Protein AF-A0A1Q5S1N2-F1 (afdb_monomer)

pLDDT: mean 78.12, std 13.83, range [40.28, 94.94]

Mean predicted aligned error: 9.76 Å

Sequence (118 aa):
MTTARIKALLAKIERLLNAKRRPTDKVFRTLFVEGGLPGPINWAYAGTLRWKREPDEDLEAFARRAAAAAYAAGEMALTVGGLPRGDELAEFETFEEWWSTIAPHYSDVPPEESRGSQ

Secondary structure (DSSP, 8-state):
--HHHHHHHHHHHHHHHHTT--TTSPPPEEEEE-SSSSS---EEEETTEEEEPPTT--HHHHHHHHHHHHHHTT-SEEEEES--TTTSGGGSSSHHHHHHHHGGG-TTSPPPP-----

Radius of gyration: 17.37 Å; Cα contacts (8 Å, |Δi|>4): 114; chains: 1; bounding box: 47×35×44 Å

Structure (mmCIF, N/CA/C/O backbone):
data_AF-A0A1Q5S1N2-F1
#
_entry.id   AF-A0A1Q5S1N2-F1
#
loop_
_atom_site.group_PDB
_atom_site.id
_atom_site.type_symbol
_atom_site.label_atom_id
_atom_site.label_alt_id
_atom_site.label_comp_id
_atom_site.label_asym_id
_atom_site.label_entity_id
_atom_site.label_seq_id
_atom_site.pdbx_PDB_ins_code
_atom_site.Cartn_x
_atom_site.Cartn_y
_atom_site.Cartn_z
_atom_site.occupancy
_atom_site.B_iso_or_equiv
_atom_site.auth_seq_id
_atom_site.auth_comp_id
_atom_site.auth_asym_id
_atom_site.auth_atom_id
_atom_site.pdbx_PDB_model_num
ATOM 1 N N . MET A 1 1 ? -0.910 10.975 -12.970 1.00 59.81 1 MET A N 1
ATOM 2 C CA . MET A 1 1 ? -1.333 11.646 -11.714 1.00 59.81 1 MET A CA 1
ATOM 3 C C . MET A 1 1 ? -0.081 12.126 -10.995 1.00 59.81 1 MET A C 1
ATOM 5 O O . MET A 1 1 ? 0.906 11.413 -11.054 1.00 59.81 1 MET A O 1
ATOM 9 N N . THR A 1 2 ? -0.067 13.316 -10.389 1.00 67.75 2 THR A N 1
ATOM 10 C CA . THR A 1 2 ? 1.148 13.849 -9.740 1.00 67.75 2 THR A CA 1
ATOM 11 C C . THR A 1 2 ? 1.327 13.285 -8.325 1.00 67.75 2 THR A C 1
ATOM 13 O O . THR A 1 2 ? 0.345 13.107 -7.599 1.00 67.75 2 THR A O 1
ATOM 16 N N . THR A 1 3 ? 2.573 13.074 -7.892 1.00 71.62 3 THR A N 1
ATOM 17 C CA . THR A 1 3 ? 2.939 12.614 -6.537 1.00 71.62 3 THR A CA 1
ATOM 18 C C . THR A 1 3 ? 2.299 13.463 -5.431 1.00 71.62 3 THR A C 1
ATOM 20 O O . THR A 1 3 ? 1.859 12.947 -4.405 1.00 71.62 3 THR A O 1
ATOM 23 N N . ALA A 1 4 ? 2.169 14.777 -5.645 1.00 79.81 4 ALA A N 1
ATOM 24 C CA . ALA A 1 4 ? 1.518 15.687 -4.699 1.00 79.81 4 ALA A CA 1
ATOM 25 C C . ALA A 1 4 ? 0.035 15.341 -4.458 1.00 79.81 4 ALA A C 1
ATOM 27 O O . ALA A 1 4 ? -0.436 15.387 -3.321 1.00 79.81 4 ALA A O 1
ATOM 28 N N . ARG A 1 5 ? -0.695 14.949 -5.512 1.00 81.19 5 ARG A N 1
ATOM 29 C CA . ARG A 1 5 ? -2.113 14.577 -5.415 1.00 81.19 5 ARG A CA 1
ATOM 30 C C . ARG A 1 5 ? -2.299 13.275 -4.637 1.00 81.19 5 ARG A C 1
ATOM 32 O O . ARG A 1 5 ? -3.199 13.196 -3.806 1.00 81.19 5 ARG A O 1
ATOM 39 N N . ILE A 1 6 ? -1.415 12.299 -4.845 1.00 81.00 6 ILE A N 1
ATOM 40 C CA . ILE A 1 6 ? -1.418 11.036 -4.093 1.00 81.00 6 ILE A CA 1
ATOM 41 C C . ILE A 1 6 ? -1.115 11.289 -2.615 1.00 81.00 6 ILE A C 1
ATOM 43 O O . ILE A 1 6 ? -1.866 10.852 -1.750 1.00 81.00 6 ILE A O 1
ATOM 47 N N . LYS A 1 7 ? -0.079 12.070 -2.296 1.00 83.50 7 LYS A N 1
ATOM 48 C CA . LYS A 1 7 ? 0.247 12.413 -0.900 1.00 83.50 7 LYS A CA 1
ATOM 49 C C . LYS A 1 7 ? -0.925 13.091 -0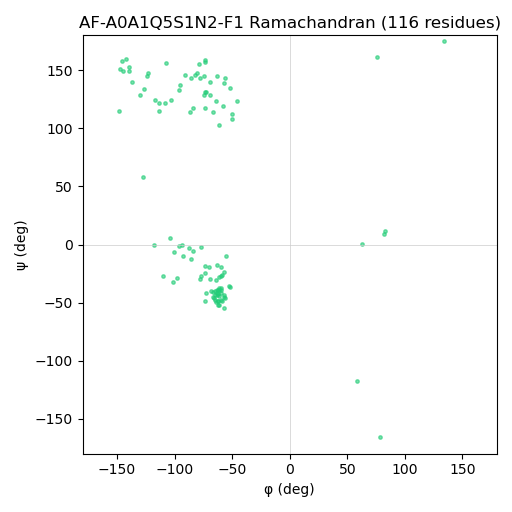.183 1.00 83.50 7 LYS A C 1
ATOM 51 O O . LYS A 1 7 ? -1.258 12.725 0.944 1.00 83.50 7 LYS A O 1
ATOM 56 N N . ALA A 1 8 ? -1.594 14.036 -0.847 1.00 86.25 8 ALA A N 1
ATOM 57 C CA . ALA A 1 8 ? -2.772 14.709 -0.299 1.00 86.25 8 ALA A CA 1
ATOM 58 C C . ALA A 1 8 ? -3.944 13.742 -0.055 1.00 86.25 8 ALA A C 1
ATOM 60 O O . ALA A 1 8 ? -4.642 13.843 0.960 1.00 86.25 8 ALA A O 1
ATOM 61 N N . LEU A 1 9 ? -4.146 12.792 -0.968 1.00 86.50 9 LEU A N 1
ATOM 62 C CA . LEU A 1 9 ? -5.130 11.729 -0.832 1.00 86.50 9 LEU A CA 1
ATOM 63 C C . LEU A 1 9 ? -4.846 10.841 0.386 1.00 86.50 9 LEU A C 1
ATOM 65 O O . LEU A 1 9 ? -5.741 10.643 1.208 1.00 86.50 9 LEU A O 1
ATOM 69 N N . LEU A 1 10 ? -3.623 10.326 0.519 1.00 87.12 10 LEU A N 1
ATOM 70 C CA . LEU A 1 10 ? -3.254 9.431 1.619 1.00 87.12 10 LEU A CA 1
ATOM 71 C C . LEU A 1 10 ? -3.395 10.133 2.970 1.00 87.12 10 LEU A C 1
ATOM 73 O O . LEU A 1 10 ? -4.020 9.598 3.882 1.00 87.12 10 LEU A O 1
ATOM 77 N N . ALA A 1 11 ? -2.966 11.394 3.064 1.00 88.94 11 ALA A N 1
ATOM 78 C CA . ALA A 1 11 ? -3.181 12.209 4.257 1.00 88.94 11 ALA A CA 1
ATOM 79 C C . ALA A 1 11 ? -4.676 12.396 4.586 1.00 88.94 11 ALA A C 1
ATOM 81 O O . ALA A 1 11 ? -5.069 12.405 5.753 1.00 88.94 11 ALA A O 1
ATOM 82 N N . LYS A 1 12 ? -5.546 12.537 3.573 1.00 89.88 12 LYS A N 1
ATOM 83 C CA . LYS A 1 12 ? -7.004 12.583 3.782 1.00 89.88 12 LYS A CA 1
ATOM 84 C C . LYS A 1 12 ? -7.529 11.254 4.333 1.00 89.88 12 LYS A C 1
ATOM 86 O O . LYS A 1 12 ? -8.350 11.290 5.245 1.00 89.88 12 LYS A O 1
ATOM 91 N N . ILE A 1 13 ? -7.072 10.121 3.805 1.00 87.00 13 ILE A N 1
ATOM 92 C CA . ILE A 1 13 ? -7.460 8.784 4.277 1.00 87.00 13 ILE A CA 1
ATOM 93 C C . ILE A 1 13 ? -7.029 8.589 5.734 1.00 87.00 13 ILE A C 1
ATOM 95 O O . ILE A 1 13 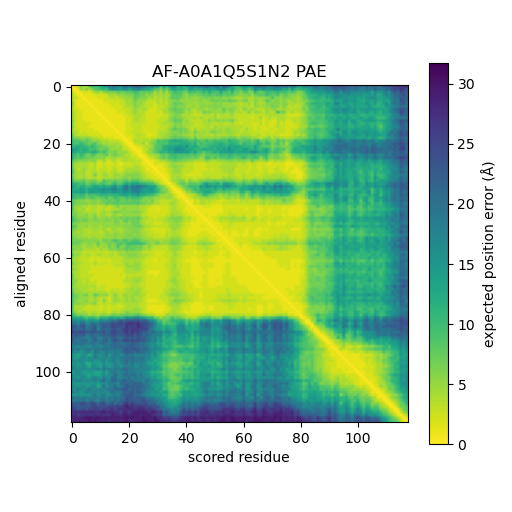? -7.864 8.248 6.569 1.00 87.00 13 ILE A O 1
ATOM 99 N N . GLU A 1 14 ? -5.776 8.906 6.067 1.00 90.69 14 GLU A N 1
ATOM 100 C CA . GLU A 1 14 ? -5.274 8.845 7.444 1.00 90.69 14 GLU A CA 1
ATOM 101 C C . GLU A 1 14 ? -6.114 9.692 8.400 1.00 90.69 14 GLU A C 1
ATOM 103 O O . GLU A 1 14 ? -6.486 9.219 9.472 1.00 90.69 14 GLU A O 1
ATOM 108 N N . ARG A 1 15 ? -6.449 10.935 8.028 1.00 90.56 15 ARG A N 1
ATOM 109 C CA . ARG A 1 15 ? -7.292 11.800 8.870 1.00 90.56 15 ARG A CA 1
ATOM 110 C C . ARG A 1 15 ? -8.662 11.183 9.136 1.00 90.56 15 ARG A C 1
ATOM 112 O O . ARG A 1 15 ? -9.130 11.250 10.265 1.00 90.56 15 ARG A O 1
ATOM 119 N N . LEU A 1 16 ? -9.289 10.581 8.125 1.00 88.75 16 LEU A N 1
ATOM 120 C CA . LEU A 1 16 ? -10.600 9.943 8.271 1.00 88.75 16 LEU A CA 1
ATOM 121 C C . LEU A 1 16 ? -10.532 8.708 9.177 1.00 88.75 16 LEU A C 1
ATOM 123 O O . LEU A 1 16 ? -11.355 8.574 10.080 1.00 88.75 16 LEU A O 1
ATOM 127 N N . LEU A 1 17 ? -9.533 7.844 8.984 1.00 87.44 17 LEU A N 1
ATOM 128 C CA . LEU A 1 17 ? -9.364 6.619 9.777 1.00 87.44 17 LEU A CA 1
ATOM 129 C C . LEU A 1 17 ? -8.956 6.903 11.230 1.00 87.44 17 LEU A C 1
ATOM 131 O O . LEU A 1 17 ? -9.310 6.159 12.142 1.00 87.44 17 LEU A O 1
ATOM 135 N N . ASN A 1 18 ? -8.241 8.002 11.473 1.00 90.12 18 ASN A N 1
ATOM 136 C CA . ASN A 1 18 ? -7.821 8.400 12.815 1.00 90.12 18 ASN A CA 1
ATOM 137 C C . ASN A 1 18 ? -8.791 9.385 13.503 1.00 90.12 18 ASN A C 1
ATOM 139 O O . ASN A 1 18 ? -8.552 9.747 14.650 1.00 90.12 18 ASN A O 1
ATOM 143 N N . ALA A 1 19 ? -9.895 9.799 12.865 1.00 89.06 19 ALA A N 1
ATOM 144 C CA . ALA A 1 19 ? -10.778 10.869 13.358 1.00 89.06 19 ALA A CA 1
ATOM 145 C C . ALA A 1 19 ? -11.386 10.627 14.753 1.00 89.06 19 ALA A C 1
ATOM 147 O O . ALA A 1 19 ? -11.729 11.578 15.449 1.00 89.06 19 ALA A O 1
ATOM 148 N N . LYS A 1 20 ? -11.541 9.362 15.160 1.00 82.88 20 LYS A N 1
ATOM 149 C CA . LYS A 1 20 ? -12.133 8.973 16.452 1.00 82.88 20 LYS A CA 1
ATOM 150 C C . LYS A 1 20 ? -11.098 8.508 17.483 1.00 82.88 20 LYS A C 1
ATOM 152 O O . LYS A 1 20 ? -11.483 8.022 18.544 1.00 82.88 20 LYS A O 1
ATOM 157 N N . ARG A 1 21 ? -9.802 8.613 17.172 1.00 80.44 21 ARG A N 1
ATOM 158 C CA . ARG A 1 21 ? -8.728 8.162 18.063 1.00 80.44 21 ARG A CA 1
ATOM 159 C C . ARG A 1 21 ? -8.432 9.167 19.159 1.00 80.44 21 ARG A C 1
ATOM 161 O O . ARG A 1 21 ? -8.528 10.378 18.967 1.00 80.44 21 ARG A O 1
ATOM 168 N N . ARG A 1 22 ? -8.035 8.642 20.314 1.00 82.25 22 ARG A N 1
ATOM 169 C CA . ARG A 1 22 ? -7.513 9.436 21.422 1.00 82.25 22 ARG A CA 1
ATOM 170 C C . ARG A 1 22 ? -6.050 9.797 21.142 1.00 82.25 22 ARG A C 1
ATOM 172 O O . ARG A 1 22 ? -5.370 9.052 20.440 1.00 82.25 22 ARG A O 1
ATOM 179 N N . PRO A 1 23 ? -5.523 10.883 21.730 1.00 76.75 23 PRO A N 1
ATOM 180 C CA . PRO A 1 23 ? -4.121 11.280 21.552 1.00 76.75 23 PRO A CA 1
ATOM 181 C C . PRO A 1 23 ? -3.093 10.211 21.955 1.00 76.75 23 PRO A C 1
ATOM 183 O O . PRO A 1 23 ? -1.961 10.239 21.488 1.00 76.75 23 PRO A O 1
ATOM 186 N N . THR A 1 24 ? -3.479 9.282 22.830 1.00 79.12 24 THR A N 1
ATOM 187 C CA . THR A 1 24 ? -2.642 8.174 23.312 1.00 79.12 24 THR A CA 1
ATOM 188 C C . THR A 1 24 ? -2.664 6.947 22.403 1.00 79.12 24 THR A C 1
ATOM 190 O O . THR A 1 24 ? -1.866 6.032 22.599 1.00 79.12 24 THR A O 1
ATOM 193 N N . ASP A 1 25 ? -3.585 6.888 21.441 1.00 82.06 25 ASP A N 1
ATOM 194 C CA . ASP A 1 25 ? -3.727 5.733 20.564 1.00 82.06 25 ASP A CA 1
ATOM 195 C C . ASP A 1 25 ? -2.640 5.764 19.483 1.00 82.06 25 ASP A C 1
ATOM 197 O O . ASP A 1 25 ? -2.289 6.819 18.947 1.00 82.06 25 ASP A O 1
ATOM 201 N N . LYS A 1 26 ? -2.125 4.588 19.107 1.00 80.81 26 LYS A N 1
ATOM 202 C CA . LYS A 1 26 ? -1.258 4.466 17.926 1.00 80.81 26 LYS A CA 1
ATOM 203 C C . LYS A 1 26 ? -2.009 4.985 16.698 1.00 80.81 26 LYS A C 1
ATOM 205 O O . LYS A 1 26 ? -3.191 4.704 16.546 1.00 80.81 26 LYS A O 1
ATOM 210 N N . VAL A 1 27 ? -1.332 5.728 15.824 1.00 88.00 27 VAL A N 1
ATOM 211 C CA . VAL A 1 27 ? -1.931 6.368 14.639 1.00 88.00 27 VAL A CA 1
ATOM 212 C C . VAL A 1 27 ? -1.736 5.480 13.415 1.00 88.00 27 VAL A C 1
ATOM 214 O O . VAL A 1 27 ? -0.651 4.946 13.212 1.00 88.00 27 VAL A O 1
ATOM 217 N N . PHE A 1 28 ? -2.775 5.344 12.590 1.00 90.31 28 PHE A N 1
ATOM 218 C CA . PHE A 1 28 ? -2.695 4.624 11.325 1.00 90.31 28 PHE A CA 1
ATOM 219 C C . PHE A 1 28 ? -1.936 5.478 10.316 1.00 90.31 28 PHE A C 1
ATOM 221 O O . PHE A 1 28 ? -2.289 6.648 10.134 1.00 90.31 28 PHE A O 1
ATOM 228 N N . ARG A 1 29 ? -0.922 4.903 9.672 1.00 92.25 29 ARG A N 1
ATOM 229 C CA . ARG A 1 29 ? -0.063 5.595 8.704 1.00 92.25 29 ARG A CA 1
ATOM 230 C C . ARG A 1 29 ? -0.062 4.905 7.354 1.00 92.25 29 ARG A C 1
ATOM 232 O O . ARG A 1 29 ? -0.133 3.687 7.278 1.00 92.25 29 ARG A O 1
ATOM 239 N N . THR A 1 30 ? 0.072 5.687 6.293 1.00 90.00 30 THR A N 1
ATOM 240 C CA . THR A 1 30 ? 0.266 5.169 4.944 1.00 90.00 30 THR A CA 1
ATOM 241 C C . THR A 1 30 ? 1.620 5.616 4.412 1.00 90.00 30 THR A C 1
ATOM 243 O O . THR A 1 30 ? 1.916 6.808 4.353 1.00 90.00 30 THR A O 1
ATOM 246 N N . LEU A 1 31 ? 2.444 4.658 4.004 1.00 88.12 31 LEU A N 1
ATOM 247 C CA . LEU A 1 31 ? 3.675 4.886 3.267 1.00 88.12 31 LEU A CA 1
ATOM 248 C C . LEU A 1 31 ? 3.392 4.704 1.777 1.00 88.12 31 LEU A C 1
ATOM 250 O O . LEU A 1 31 ? 2.769 3.727 1.373 1.00 88.12 31 LEU A O 1
ATOM 254 N N . PHE A 1 32 ? 3.862 5.637 0.959 1.00 86.19 32 PHE A N 1
ATOM 255 C CA . PHE A 1 32 ? 3.801 5.522 -0.492 1.00 86.19 32 PHE A CA 1
ATOM 256 C C . PHE A 1 32 ? 5.213 5.400 -1.037 1.00 86.19 32 PHE A C 1
ATOM 258 O O . PHE A 1 32 ? 6.040 6.278 -0.783 1.00 86.19 32 PHE A O 1
ATOM 265 N N . VAL A 1 33 ? 5.483 4.313 -1.753 1.00 82.06 33 VAL A N 1
ATOM 266 C CA . VAL A 1 33 ? 6.807 4.019 -2.302 1.00 82.06 33 VAL A CA 1
ATOM 267 C C . VAL A 1 33 ? 6.731 4.092 -3.825 1.00 82.06 33 VAL A C 1
ATOM 269 O O . VAL A 1 33 ? 6.052 3.291 -4.465 1.00 82.06 33 VAL A O 1
ATOM 272 N N . GLU A 1 34 ? 7.443 5.066 -4.393 1.00 74.38 34 GLU A N 1
ATOM 273 C CA . GLU A 1 34 ? 7.640 5.251 -5.836 1.00 74.38 34 GLU A CA 1
ATOM 274 C C . GLU A 1 34 ? 9.085 4.881 -6.215 1.00 74.38 34 GLU A C 1
ATOM 276 O O . GLU A 1 34 ? 9.986 4.965 -5.381 1.00 74.38 34 GLU A O 1
ATOM 281 N N . GLY A 1 35 ? 9.319 4.515 -7.480 1.00 62.25 35 GLY A N 1
ATOM 282 C CA . GLY A 1 35 ? 10.672 4.430 -8.050 1.00 62.25 35 GLY A CA 1
ATOM 283 C C . GLY A 1 35 ? 11.461 3.149 -7.761 1.00 62.25 35 GLY A C 1
ATOM 284 O O . GLY A 1 35 ? 12.644 3.102 -8.070 1.00 62.25 35 GLY A O 1
ATOM 285 N N . GLY A 1 36 ? 10.832 2.118 -7.188 1.00 63.56 36 GLY A N 1
ATOM 286 C CA . GLY A 1 36 ? 11.477 0.813 -6.998 1.00 63.56 36 GLY A CA 1
ATOM 287 C C . GLY A 1 36 ? 11.640 0.026 -8.302 1.00 63.56 36 GLY A C 1
ATOM 288 O O . GLY A 1 36 ? 12.695 -0.555 -8.524 1.00 63.56 36 GLY A O 1
ATOM 289 N N . LEU A 1 37 ? 10.611 0.033 -9.158 1.00 58.69 37 LEU A N 1
ATOM 290 C CA . LEU A 1 37 ? 10.568 -0.667 -10.446 1.00 58.69 37 LEU A CA 1
ATOM 291 C C . LEU A 1 37 ? 9.769 0.120 -11.491 1.00 58.69 37 LEU A C 1
ATOM 293 O O . LEU A 1 37 ? 8.924 0.941 -11.107 1.00 58.69 37 LEU A O 1
ATOM 297 N N . PRO A 1 38 ? 9.988 -0.121 -12.796 1.00 56.09 38 PRO A N 1
ATOM 298 C CA . PRO A 1 38 ? 9.193 0.466 -13.855 1.00 56.09 38 PRO A CA 1
ATOM 299 C C . PRO A 1 38 ? 7.838 -0.234 -13.877 1.00 56.09 38 PRO A C 1
ATOM 301 O O . PRO A 1 38 ? 7.758 -1.458 -13.893 1.00 56.09 38 PRO A O 1
ATOM 304 N N . GLY A 1 39 ? 6.762 0.544 -13.917 1.00 65.25 39 GLY A N 1
ATOM 305 C CA . GLY A 1 39 ? 5.421 -0.002 -14.078 1.00 65.25 39 GLY A CA 1
ATOM 306 C C . GLY A 1 39 ? 4.395 0.587 -13.116 1.00 65.25 39 GLY A C 1
ATOM 307 O O . GLY A 1 39 ? 4.709 1.430 -12.269 1.00 65.25 39 GLY A O 1
ATOM 308 N N . PRO A 1 40 ? 3.123 0.200 -13.286 1.00 71.75 40 PRO A N 1
ATOM 309 C CA . PRO A 1 40 ? 2.051 0.656 -12.421 1.00 71.75 40 PRO A CA 1
ATOM 310 C C . PRO A 1 40 ? 2.179 0.054 -11.017 1.00 71.75 40 PRO A C 1
ATOM 312 O O . PRO A 1 40 ? 2.450 -1.130 -10.845 1.00 71.75 40 PRO A O 1
ATOM 315 N N . ILE A 1 41 ? 1.900 0.868 -9.997 1.00 79.56 41 ILE A N 1
ATOM 316 C CA . ILE A 1 41 ? 1.749 0.383 -8.623 1.00 79.56 41 ILE A CA 1
ATOM 317 C C . ILE A 1 41 ? 0.498 -0.493 -8.552 1.00 79.56 41 ILE A C 1
ATOM 319 O O . ILE A 1 41 ? -0.622 0.008 -8.713 1.00 79.56 41 ILE A O 1
ATOM 323 N N . ASN A 1 42 ? 0.716 -1.782 -8.295 1.00 84.56 42 ASN A N 1
ATOM 324 C CA . ASN A 1 42 ? -0.326 -2.807 -8.293 1.00 84.56 42 ASN A CA 1
ATOM 325 C C . ASN A 1 42 ? -0.513 -3.495 -6.942 1.00 84.56 42 ASN A C 1
ATOM 327 O O . ASN A 1 42 ? -1.372 -4.364 -6.820 1.0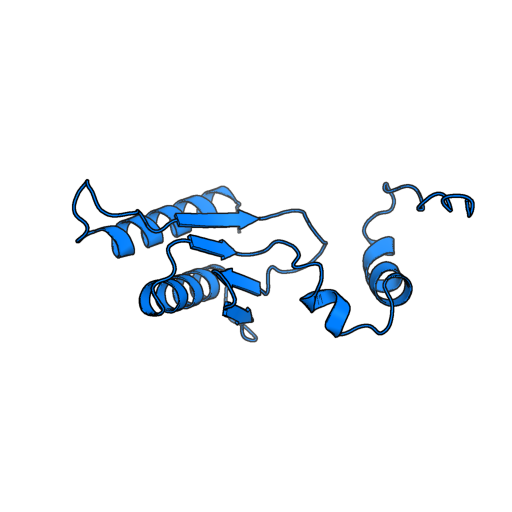0 84.56 42 ASN A O 1
ATOM 331 N N . TRP A 1 43 ? 0.2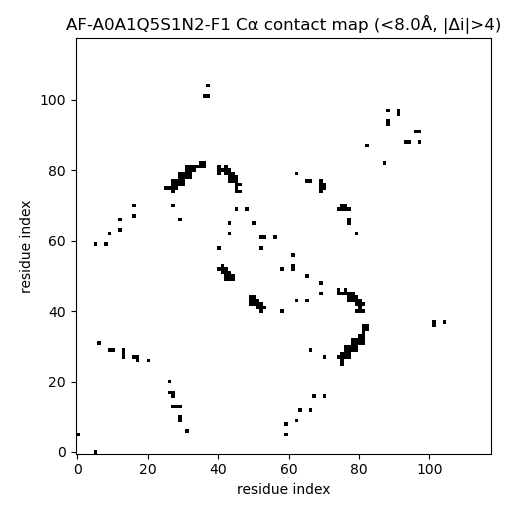70 -3.120 -5.934 1.00 86.31 43 TRP A N 1
ATOM 332 C CA . TRP A 1 43 ? 0.273 -3.822 -4.663 1.00 86.31 43 TRP A CA 1
ATOM 333 C C . TRP A 1 43 ? 0.366 -2.895 -3.457 1.00 86.31 43 TRP A C 1
ATOM 335 O O . TRP A 1 43 ? 0.901 -1.785 -3.529 1.00 86.31 43 TRP A O 1
ATOM 345 N N . ALA A 1 44 ? -0.177 -3.377 -2.343 1.00 89.62 44 ALA A N 1
ATOM 346 C CA . ALA A 1 44 ? -0.121 -2.735 -1.045 1.00 89.62 44 ALA A CA 1
ATOM 347 C C . ALA A 1 44 ? -0.018 -3.786 0.069 1.00 89.62 44 ALA A C 1
ATOM 349 O O . ALA A 1 44 ? -0.564 -4.882 -0.066 1.00 89.62 44 ALA A O 1
ATOM 350 N N . TYR A 1 45 ? 0.649 -3.432 1.168 1.00 89.69 45 TYR A N 1
ATOM 351 C CA . TYR A 1 45 ? 1.094 -4.353 2.218 1.00 89.69 45 TYR A CA 1
ATOM 352 C C . TYR A 1 45 ? 0.849 -3.786 3.614 1.00 89.69 45 TYR A C 1
ATOM 354 O O . TYR A 1 45 ? 1.112 -2.608 3.860 1.00 89.69 45 TYR A O 1
ATOM 362 N N . ALA A 1 46 ? 0.412 -4.628 4.545 1.00 90.12 46 ALA A N 1
ATOM 363 C CA . ALA A 1 46 ? 0.301 -4.294 5.962 1.00 90.12 46 ALA A CA 1
ATOM 364 C C . ALA A 1 46 ? 0.550 -5.552 6.803 1.00 90.12 46 ALA A C 1
ATOM 366 O O . ALA A 1 46 ? -0.214 -6.511 6.710 1.00 90.12 46 ALA A O 1
ATOM 367 N N . GLY A 1 47 ? 1.631 -5.577 7.588 1.00 85.69 47 GLY A N 1
ATOM 368 C CA . GLY A 1 47 ? 2.022 -6.779 8.329 1.00 85.69 47 GLY A CA 1
ATOM 369 C C . GLY A 1 47 ? 2.256 -7.968 7.388 1.00 85.69 47 GLY A C 1
ATOM 370 O O . GLY A 1 47 ? 3.138 -7.917 6.532 1.00 85.69 47 GLY A O 1
ATOM 371 N N . THR A 1 48 ? 1.456 -9.026 7.540 1.00 82.94 48 THR A N 1
ATOM 372 C CA . THR A 1 48 ? 1.452 -10.218 6.667 1.00 82.94 48 THR A CA 1
ATOM 373 C C . THR A 1 48 ? 0.383 -10.172 5.569 1.00 82.94 48 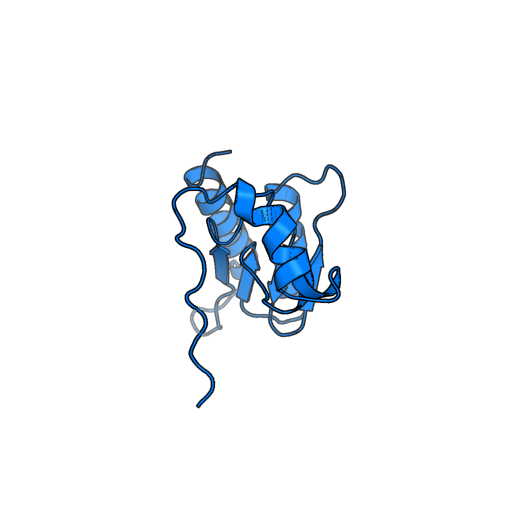THR A C 1
ATOM 375 O O . THR A 1 48 ? 0.280 -11.099 4.766 1.00 82.94 48 THR A O 1
ATOM 378 N N . LEU A 1 49 ? -0.431 -9.115 5.531 1.00 86.31 49 LEU A N 1
ATOM 379 C CA . LEU A 1 49 ? -1.517 -8.944 4.574 1.00 86.31 49 LEU A CA 1
ATOM 380 C C . LEU A 1 49 ? -1.038 -8.202 3.328 1.00 86.31 49 LEU A C 1
ATOM 382 O O . LEU A 1 49 ? -0.216 -7.284 3.399 1.00 86.31 49 LEU A O 1
ATOM 386 N N . ARG A 1 50 ? -1.618 -8.573 2.184 1.00 88.88 50 ARG A N 1
ATOM 387 C CA . ARG A 1 50 ? -1.365 -7.940 0.890 1.00 88.88 50 ARG A CA 1
ATOM 388 C C . ARG A 1 50 ? -2.645 -7.789 0.082 1.00 88.88 50 ARG A C 1
ATOM 390 O O . ARG A 1 50 ? -3.538 -8.633 0.160 1.00 88.88 50 ARG A O 1
ATOM 397 N N . TRP A 1 51 ? -2.699 -6.743 -0.732 1.00 89.56 51 TRP A N 1
ATOM 398 C CA . TRP A 1 51 ? -3.806 -6.472 -1.645 1.00 89.56 51 TRP A CA 1
ATOM 399 C C . TRP A 1 51 ? -3.274 -6.185 -3.040 1.00 89.56 51 TRP A C 1
ATOM 401 O O . TRP A 1 51 ? -2.412 -5.321 -3.202 1.00 89.56 51 TRP A O 1
ATOM 411 N N . LYS A 1 52 ? -3.825 -6.891 -4.031 1.00 89.00 52 LYS A N 1
ATOM 412 C CA . LYS A 1 52 ? -3.600 -6.617 -5.450 1.00 89.00 52 LYS A CA 1
ATOM 413 C C . LYS A 1 52 ? -4.587 -5.550 -5.922 1.00 89.00 52 LYS A C 1
ATOM 415 O O . LYS A 1 52 ? -5.739 -5.506 -5.471 1.00 89.00 52 LYS A O 1
ATOM 420 N N . ARG A 1 53 ? -4.120 -4.679 -6.803 1.00 89.25 53 ARG A N 1
ATOM 421 C CA . ARG A 1 53 ? -4.935 -3.723 -7.544 1.00 89.25 53 ARG A CA 1
ATOM 422 C C . ARG A 1 53 ? -5.733 -4.469 -8.606 1.00 89.25 53 ARG A C 1
ATOM 424 O O . ARG A 1 53 ? -5.168 -5.283 -9.336 1.00 89.25 53 ARG A O 1
ATOM 431 N N . GLU A 1 54 ? -7.030 -4.202 -8.664 1.00 91.31 54 GLU A N 1
ATOM 432 C CA . GLU A 1 54 ? -7.906 -4.845 -9.644 1.00 91.31 54 GLU A CA 1
ATOM 433 C C . GLU A 1 54 ? -7.677 -4.268 -11.051 1.00 91.31 54 GLU A C 1
ATOM 435 O O . GLU A 1 54 ? -7.217 -3.124 -11.182 1.00 91.31 54 GLU A O 1
ATOM 440 N N . PRO A 1 55 ? -8.020 -5.019 -12.115 1.00 85.62 55 PRO A N 1
ATOM 441 C CA . PRO A 1 55 ? -8.095 -4.463 -13.461 1.00 85.62 55 PRO A CA 1
ATOM 442 C C . PRO A 1 55 ? -8.975 -3.205 -13.471 1.00 85.62 55 PRO A C 1
ATOM 444 O O . PRO A 1 55 ? -10.029 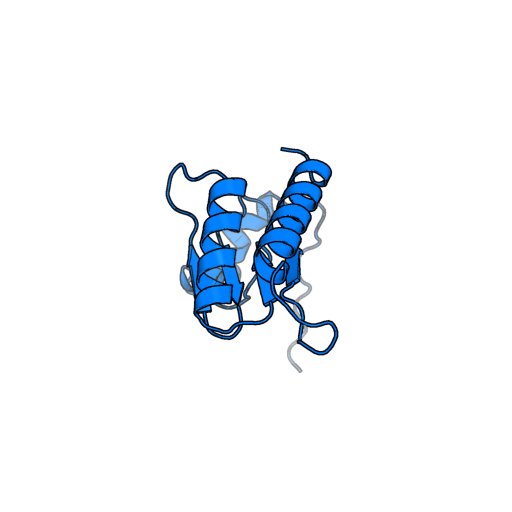-3.175 -12.840 1.00 85.62 55 PRO A O 1
ATOM 447 N N . ASP A 1 56 ? -8.510 -2.152 -14.145 1.00 88.56 56 ASP A N 1
ATOM 448 C CA . ASP A 1 56 ? -9.181 -0.846 -14.275 1.00 88.56 56 ASP A CA 1
ATOM 449 C C . ASP A 1 56 ? -9.413 -0.051 -12.975 1.00 88.56 56 ASP A C 1
ATOM 451 O O . ASP A 1 56 ? -9.918 1.073 -13.012 1.00 88.56 56 ASP A O 1
ATOM 455 N N . GLU A 1 57 ? -8.991 -0.563 -11.818 1.00 89.88 57 GLU A N 1
ATOM 456 C CA . GLU A 1 57 ? -9.035 0.192 -10.570 1.00 89.88 57 GLU A CA 1
ATOM 457 C C . GLU A 1 57 ? -8.019 1.328 -10.638 1.00 89.88 57 GLU A C 1
ATOM 459 O O . GLU A 1 57 ? -6.849 1.100 -10.938 1.00 89.88 57 GLU A O 1
ATOM 464 N N . ASP A 1 58 ? -8.412 2.569 -10.355 1.00 90.38 58 ASP A N 1
ATOM 465 C CA . ASP A 1 58 ? -7.441 3.657 -10.261 1.00 90.38 58 ASP A CA 1
ATOM 466 C C . ASP A 1 58 ? -6.614 3.566 -8.960 1.00 90.38 58 ASP A C 1
ATOM 468 O O . ASP A 1 58 ? -6.997 2.934 -7.974 1.00 90.38 58 ASP A O 1
ATOM 472 N N . LEU A 1 59 ? -5.439 4.201 -8.944 1.00 86.62 59 LEU A N 1
ATOM 473 C CA . LEU A 1 59 ? -4.535 4.148 -7.790 1.00 86.62 59 LEU A CA 1
ATOM 474 C C . LEU A 1 59 ? -5.163 4.734 -6.508 1.00 86.62 59 LEU A C 1
ATOM 476 O O . LEU A 1 59 ? -4.792 4.345 -5.400 1.00 86.62 59 LEU A O 1
ATOM 480 N N . GLU A 1 60 ? -6.099 5.675 -6.638 1.00 88.44 60 GLU A N 1
ATOM 481 C CA . GLU A 1 60 ? -6.783 6.280 -5.500 1.00 88.44 60 GLU A CA 1
ATOM 482 C C . GLU A 1 60 ? -7.793 5.313 -4.873 1.00 88.44 60 GLU A C 1
ATOM 484 O O . GLU A 1 60 ? -7.780 5.118 -3.654 1.00 88.44 60 GLU A O 1
ATOM 489 N N . ALA A 1 61 ? -8.640 4.698 -5.694 1.00 91.00 61 ALA A N 1
ATOM 490 C CA . ALA A 1 61 ? -9.590 3.671 -5.303 1.00 91.00 61 ALA A CA 1
ATOM 491 C C . ALA A 1 61 ? -8.863 2.497 -4.640 1.00 91.00 61 ALA A C 1
ATOM 493 O O . ALA A 1 61 ? -9.227 2.104 -3.527 1.00 91.00 61 ALA A O 1
ATOM 494 N N . PHE A 1 62 ? -7.758 2.058 -5.246 1.00 92.62 62 PHE A N 1
ATOM 495 C CA . PHE A 1 62 ? -6.896 1.021 -4.697 1.00 92.62 62 PHE A CA 1
ATOM 496 C C . PHE A 1 62 ? -6.367 1.376 -3.303 1.00 92.62 62 PHE A C 1
ATOM 498 O O . PHE A 1 62 ? -6.587 0.636 -2.341 1.00 92.62 62 PHE A O 1
ATOM 505 N N . ALA A 1 63 ? -5.727 2.541 -3.153 1.00 91.31 63 ALA A N 1
ATOM 506 C CA . ALA A 1 63 ? -5.165 2.968 -1.873 1.00 91.31 63 ALA A CA 1
ATOM 507 C C . ALA A 1 63 ? -6.240 3.123 -0.784 1.00 91.31 63 ALA A C 1
ATOM 509 O O . ALA A 1 63 ? -6.009 2.772 0.374 1.00 91.31 63 ALA A O 1
ATOM 510 N N . ARG A 1 64 ? -7.435 3.615 -1.142 1.00 92.12 64 ARG A N 1
ATOM 511 C CA . ARG A 1 64 ? -8.581 3.719 -0.223 1.00 92.12 64 ARG A CA 1
ATOM 512 C C . ARG A 1 64 ? -9.050 2.348 0.251 1.00 92.12 64 ARG A C 1
ATOM 514 O O . ARG A 1 64 ? -9.229 2.161 1.455 1.00 92.12 64 ARG A O 1
ATOM 521 N N . ARG A 1 65 ? -9.246 1.410 -0.679 1.00 94.94 65 ARG A N 1
ATOM 522 C CA . ARG A 1 65 ? -9.702 0.045 -0.392 1.00 94.94 65 ARG A CA 1
ATOM 523 C C . ARG A 1 65 ? -8.700 -0.693 0.491 1.00 94.94 65 ARG A C 1
ATOM 525 O O . ARG A 1 65 ? -9.090 -1.229 1.526 1.00 94.94 65 ARG A O 1
ATOM 532 N N . ALA A 1 66 ? -7.418 -0.650 0.132 1.00 94.62 66 ALA A N 1
ATOM 533 C CA . ALA A 1 66 ? -6.352 -1.288 0.896 1.00 94.62 66 ALA A CA 1
ATOM 534 C C . ALA A 1 66 ? -6.214 -0.688 2.308 1.00 94.62 66 ALA A C 1
ATOM 536 O O . ALA A 1 66 ? -6.103 -1.429 3.280 1.00 94.62 66 ALA A O 1
ATOM 537 N N . ALA A 1 67 ? -6.304 0.640 2.460 1.00 93.94 67 ALA A N 1
ATOM 538 C CA . ALA A 1 67 ? -6.208 1.290 3.772 1.00 93.94 67 ALA A CA 1
ATOM 539 C C . ALA A 1 67 ? -7.385 0.951 4.689 1.00 93.94 67 ALA A C 1
ATOM 541 O O . ALA A 1 67 ? -7.185 0.703 5.877 1.00 93.94 67 ALA A O 1
ATOM 542 N N . ALA A 1 68 ? -8.603 0.902 4.144 1.00 92.88 68 ALA A N 1
ATOM 543 C CA . ALA A 1 68 ? -9.774 0.476 4.900 1.00 92.88 68 ALA A CA 1
ATOM 544 C C . ALA A 1 68 ? -9.652 -0.988 5.355 1.00 92.88 68 ALA A C 1
ATOM 546 O O . ALA A 1 68 ? -9.941 -1.290 6.512 1.00 92.88 68 ALA A O 1
ATOM 547 N N . ALA A 1 69 ? -9.181 -1.876 4.473 1.00 94.31 69 ALA A N 1
ATOM 548 C CA . ALA A 1 69 ? -8.983 -3.288 4.787 1.00 94.31 69 ALA A CA 1
ATOM 549 C C . ALA A 1 69 ? -7.889 -3.504 5.846 1.00 94.31 69 ALA A C 1
ATOM 551 O O . ALA A 1 69 ? -8.123 -4.214 6.822 1.00 94.31 69 ALA A O 1
ATO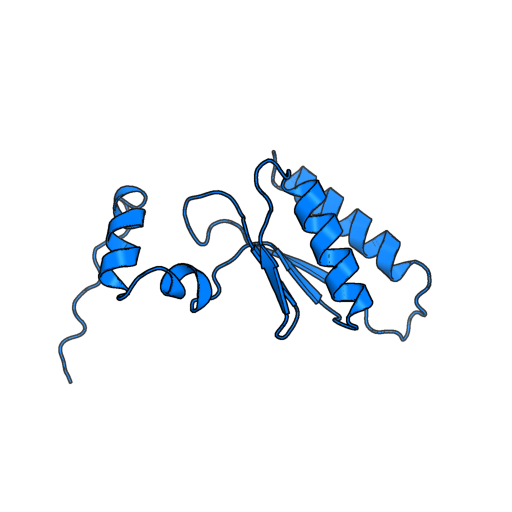M 552 N N . ALA A 1 70 ? -6.735 -2.843 5.706 1.00 93.19 70 ALA A N 1
ATOM 553 C CA . ALA A 1 70 ? -5.648 -2.899 6.683 1.00 93.19 70 ALA A CA 1
ATOM 554 C C . ALA A 1 70 ? -6.107 -2.403 8.061 1.00 93.19 70 ALA A C 1
ATOM 556 O O . ALA A 1 70 ? -5.915 -3.077 9.072 1.00 93.19 70 ALA A O 1
ATOM 557 N N . TYR A 1 71 ? -6.790 -1.258 8.100 1.00 91.44 71 TYR A N 1
ATOM 558 C CA . TYR A 1 71 ? -7.316 -0.705 9.343 1.00 91.44 71 TYR A CA 1
ATOM 559 C C . TYR A 1 71 ? -8.326 -1.647 10.014 1.00 91.44 71 TYR A C 1
ATOM 561 O O . TYR A 1 71 ? -8.257 -1.865 11.223 1.00 91.44 71 TYR A O 1
ATOM 569 N N . ALA A 1 72 ? -9.247 -2.233 9.240 1.00 91.25 72 ALA A N 1
ATOM 570 C CA . ALA A 1 72 ? -10.229 -3.191 9.749 1.00 91.25 72 ALA A CA 1
ATOM 571 C C . ALA A 1 72 ? -9.582 -4.481 10.283 1.00 91.25 72 ALA A C 1
ATOM 573 O O . ALA A 1 72 ? -10.100 -5.073 11.227 1.00 91.25 72 ALA A O 1
ATOM 574 N N . ALA A 1 73 ? -8.437 -4.883 9.725 1.00 91.75 73 ALA A N 1
ATOM 575 C CA . ALA A 1 73 ? -7.643 -6.014 10.198 1.00 91.75 73 ALA A CA 1
ATOM 576 C C . ALA A 1 73 ? -6.816 -5.710 11.465 1.00 91.75 73 ALA A C 1
ATOM 578 O O . ALA A 1 73 ? -6.147 -6.598 11.987 1.00 91.75 73 ALA A O 1
ATOM 579 N N . GLY A 1 74 ? -6.859 -4.476 11.979 1.00 91.25 74 GLY A N 1
ATOM 580 C CA . GLY A 1 74 ? -6.096 -4.068 13.159 1.00 91.25 74 GLY A CA 1
ATOM 581 C C . GLY A 1 74 ? -4.647 -3.682 12.861 1.00 91.25 74 GLY A C 1
ATOM 582 O O . GLY A 1 74 ? -3.872 -3.484 13.798 1.00 91.25 74 GLY A O 1
ATOM 583 N N . GLU A 1 75 ? -4.282 -3.526 11.588 1.00 92.38 75 GLU A N 1
ATOM 584 C CA . GLU A 1 75 ? -2.963 -3.040 11.197 1.00 92.38 75 GLU A CA 1
ATOM 585 C C . GLU A 1 75 ? -2.830 -1.539 11.441 1.00 92.38 75 GLU A C 1
ATOM 587 O O . GLU A 1 75 ? -3.775 -0.759 11.294 1.00 92.38 75 GLU A O 1
ATOM 592 N N . MET A 1 76 ? -1.627 -1.117 11.827 1.00 90.88 76 MET A N 1
ATOM 593 C CA . MET A 1 76 ? -1.333 0.287 12.146 1.00 90.88 76 MET A CA 1
ATOM 594 C C . MET A 1 76 ? -0.633 1.026 11.007 1.00 90.88 76 MET A C 1
ATOM 596 O O . MET A 1 76 ? -0.443 2.240 11.092 1.00 90.88 76 MET A O 1
ATOM 600 N N . ALA A 1 77 ? -0.248 0.324 9.947 1.00 92.00 77 ALA A N 1
ATOM 601 C CA . ALA A 1 77 ? 0.376 0.932 8.790 1.00 92.00 77 ALA A CA 1
ATOM 602 C C . ALA A 1 77 ? 0.006 0.195 7.504 1.00 92.00 77 ALA A C 1
ATOM 604 O O . ALA A 1 77 ? -0.224 -1.009 7.521 1.00 92.00 77 ALA A O 1
ATOM 605 N N . LEU A 1 78 ? -0.007 0.931 6.397 1.00 93.31 78 LEU A N 1
ATOM 606 C CA . LEU A 1 78 ? -0.115 0.405 5.042 1.00 93.31 78 LEU A CA 1
ATOM 607 C C . LEU A 1 78 ? 1.034 0.954 4.200 1.00 93.31 78 LEU A C 1
ATOM 609 O O . LEU A 1 78 ? 1.258 2.160 4.181 1.00 93.31 78 LEU A O 1
ATOM 613 N N . THR A 1 79 ? 1.701 0.099 3.443 1.00 90.75 79 THR A N 1
ATOM 614 C CA . THR A 1 79 ? 2.620 0.498 2.377 1.00 90.75 79 THR A CA 1
ATOM 615 C C . THR A 1 79 ? 1.919 0.308 1.040 1.00 90.75 79 THR A C 1
ATOM 617 O O . THR A 1 79 ? 1.448 -0.784 0.756 1.00 90.75 79 THR A O 1
ATOM 620 N N . VAL A 1 80 ? 1.828 1.353 0.223 1.00 88.69 80 VAL A N 1
ATOM 621 C CA . VAL A 1 80 ? 1.284 1.307 -1.141 1.00 88.69 80 VAL A CA 1
ATOM 622 C C . VAL A 1 80 ? 2.445 1.454 -2.121 1.00 88.69 80 VAL A C 1
ATOM 624 O O . VAL A 1 80 ? 3.167 2.454 -2.082 1.00 88.69 80 VAL A O 1
ATOM 627 N N . GLY A 1 81 ? 2.608 0.470 -3.001 1.00 83.81 81 GLY A N 1
ATOM 628 C CA . GLY A 1 81 ? 3.776 0.344 -3.868 1.00 83.81 81 GLY A CA 1
ATOM 629 C C . GLY A 1 81 ? 4.994 -0.235 -3.156 1.00 83.81 81 GLY A C 1
ATOM 630 O O . GLY A 1 81 ? 4.897 -0.789 -2.060 1.00 83.81 81 GLY A O 1
ATOM 631 N N . GLY A 1 82 ? 6.148 -0.095 -3.804 1.00 72.50 82 GLY A N 1
ATOM 632 C CA . GLY A 1 82 ? 7.388 -0.725 -3.368 1.00 72.50 82 GLY A CA 1
ATOM 633 C C . GLY A 1 82 ? 7.436 -2.224 -3.672 1.00 72.50 82 GLY A C 1
ATOM 634 O O . GLY A 1 82 ? 6.424 -2.873 -3.923 1.00 72.50 82 GLY A O 1
ATOM 635 N N . LEU A 1 83 ? 8.654 -2.755 -3.652 1.00 60.28 83 LEU A N 1
ATOM 636 C CA . LEU A 1 83 ? 8.951 -4.167 -3.854 1.00 60.28 83 LEU A CA 1
ATOM 637 C C . LEU A 1 83 ? 8.785 -4.934 -2.535 1.00 60.28 83 LEU A C 1
ATOM 639 O O . LEU A 1 83 ? 9.596 -4.731 -1.626 1.00 60.28 83 LEU A O 1
ATOM 643 N N . PRO A 1 84 ? 7.871 -5.907 -2.411 1.00 52.56 84 PRO A N 1
ATOM 644 C CA . PRO A 1 84 ? 8.240 -7.128 -1.736 1.00 52.56 84 PRO A CA 1
ATOM 645 C C . PRO A 1 84 ? 9.146 -7.876 -2.707 1.00 52.56 84 PRO A C 1
ATOM 647 O O . PRO A 1 84 ? 8.749 -8.317 -3.783 1.00 52.56 84 PRO A O 1
ATOM 650 N N . ARG A 1 85 ? 10.388 -8.078 -2.298 1.00 49.19 85 ARG A N 1
ATOM 651 C CA . ARG A 1 85 ? 11.322 -8.952 -3.010 1.00 49.19 85 ARG A CA 1
ATOM 652 C C . ARG A 1 85 ? 10.776 -10.384 -3.220 1.00 49.19 85 ARG A C 1
ATOM 654 O O . ARG A 1 85 ? 11.415 -11.161 -3.901 1.00 49.19 85 ARG A O 1
ATOM 661 N N . GLY A 1 86 ? 9.651 -10.752 -2.599 1.00 51.78 86 GLY A N 1
ATOM 662 C CA . GLY A 1 86 ? 9.053 -12.083 -2.686 1.00 51.78 86 GLY A CA 1
ATOM 663 C C . GLY A 1 86 ? 7.911 -12.246 -3.692 1.00 51.78 86 GLY A C 1
ATOM 664 O O . GLY A 1 86 ? 7.758 -13.349 -4.192 1.00 51.78 86 GLY A O 1
ATOM 665 N N . ASP A 1 87 ? 7.125 -11.207 -4.012 1.00 52.88 87 ASP A N 1
ATOM 666 C CA . ASP A 1 87 ? 5.831 -11.428 -4.698 1.00 52.88 87 ASP A CA 1
ATOM 667 C C . ASP A 1 87 ? 5.860 -11.153 -6.201 1.00 52.88 87 ASP A C 1
ATOM 669 O O . ASP A 1 87 ? 5.174 -11.844 -6.945 1.00 52.88 87 ASP A O 1
ATOM 673 N N . GLU A 1 88 ? 6.667 -10.197 -6.668 1.00 54.50 88 GLU A N 1
ATOM 674 C CA . GLU A 1 88 ? 6.883 -10.021 -8.113 1.00 54.50 88 GLU A CA 1
ATOM 675 C C . GLU A 1 88 ? 7.859 -11.057 -8.665 1.00 54.50 88 GLU A C 1
ATOM 677 O O . GLU A 1 88 ? 7.693 -11.492 -9.793 1.00 54.50 88 GLU A O 1
ATOM 682 N N . LEU A 1 89 ? 8.807 -11.520 -7.843 1.00 53.78 89 LEU A N 1
ATOM 683 C CA . LEU A 1 89 ? 9.662 -12.663 -8.164 1.00 53.78 89 LEU A CA 1
ATOM 684 C C . LEU A 1 89 ? 8.916 -14.001 -8.077 1.00 53.78 89 LEU A C 1
ATOM 686 O O . LEU A 1 89 ? 9.392 -14.964 -8.647 1.00 53.78 89 LEU A O 1
ATOM 690 N N . ALA A 1 90 ? 7.761 -14.090 -7.405 1.00 54.75 90 ALA A N 1
ATOM 691 C CA . ALA A 1 90 ? 7.009 -15.348 -7.320 1.00 54.75 90 ALA A CA 1
ATOM 692 C C . ALA A 1 90 ? 6.368 -15.772 -8.653 1.00 54.75 90 ALA A C 1
ATOM 694 O O . ALA A 1 90 ? 6.006 -16.937 -8.802 1.00 54.75 90 ALA A O 1
ATOM 695 N N . GLU A 1 91 ? 6.197 -14.841 -9.598 1.00 63.19 91 GLU A N 1
ATOM 696 C CA . GLU A 1 91 ? 5.714 -15.142 -10.953 1.00 63.19 91 GLU A CA 1
ATOM 697 C C . GLU A 1 91 ? 6.849 -15.601 -11.897 1.00 63.19 91 GLU A C 1
ATOM 699 O O . GLU A 1 91 ? 6.558 -16.024 -13.012 1.00 63.19 91 GLU A O 1
ATOM 704 N N . PHE A 1 92 ? 8.114 -15.568 -11.452 1.00 63.62 92 PHE A N 1
ATOM 705 C CA . PHE A 1 92 ? 9.296 -15.954 -12.232 1.00 63.62 92 PHE A CA 1
ATOM 706 C C . PHE A 1 92 ? 10.087 -17.044 -11.498 1.00 63.62 92 PHE A C 1
ATOM 708 O O . PHE A 1 92 ? 10.171 -17.054 -10.272 1.00 63.62 92 PHE A O 1
ATOM 715 N N . GLU A 1 93 ? 10.695 -17.982 -12.221 1.00 67.69 93 GLU A N 1
ATOM 716 C CA . GLU A 1 93 ? 11.449 -19.070 -11.581 1.00 67.69 93 GLU A CA 1
ATOM 717 C C . GLU A 1 93 ? 12.790 -18.587 -11.013 1.00 67.69 93 GLU A C 1
ATOM 719 O O . GLU A 1 93 ? 13.331 -19.185 -10.079 1.00 67.69 93 GLU A O 1
ATOM 724 N N . THR A 1 94 ? 13.334 -17.499 -11.565 1.00 70.25 94 THR A N 1
ATOM 725 C CA . THR A 1 94 ? 14.650 -16.959 -11.203 1.00 70.25 94 THR A CA 1
ATOM 726 C C . THR A 1 94 ? 14.673 -15.433 -11.200 1.00 70.25 94 THR A C 1
ATOM 728 O O . THR A 1 94 ? 13.857 -14.765 -11.840 1.00 70.25 94 THR A O 1
ATOM 731 N N . PHE A 1 95 ? 15.653 -14.869 -10.490 1.00 66.44 95 PHE A N 1
ATOM 732 C CA . PHE A 1 95 ? 15.908 -13.432 -10.512 1.00 66.44 95 PHE A CA 1
ATOM 733 C C . PHE A 1 95 ? 16.297 -12.951 -11.911 1.00 66.44 95 PHE A C 1
ATOM 735 O O . PHE A 1 95 ? 15.849 -11.893 -12.332 1.00 66.44 95 PHE A O 1
ATOM 742 N N . GLU A 1 96 ? 17.095 -13.728 -12.638 1.00 75.00 96 GLU A N 1
ATOM 743 C CA . GLU A 1 96 ? 17.589 -13.414 -13.976 1.00 75.00 96 GLU A CA 1
ATOM 744 C C . GLU A 1 96 ? 16.453 -13.343 -15.001 1.00 75.00 96 GLU A C 1
ATOM 746 O O . GLU A 1 96 ? 16.436 -12.443 -15.843 1.00 75.00 96 GLU A O 1
ATOM 751 N N . GLU A 1 97 ? 15.481 -14.254 -14.903 1.00 71.38 97 GLU A N 1
ATOM 752 C CA . GLU A 1 97 ? 14.282 -14.250 -15.742 1.00 71.38 97 GLU A CA 1
ATOM 753 C C . GLU A 1 97 ? 13.470 -12.974 -15.513 1.00 71.38 97 GLU A C 1
ATOM 755 O O . GLU A 1 97 ? 13.210 -12.230 -16.460 1.00 71.38 97 GLU A O 1
ATOM 760 N N . TRP A 1 98 ? 13.165 -12.657 -14.253 1.00 75.50 98 TRP A N 1
ATOM 761 C CA . TRP A 1 98 ? 12.488 -11.415 -13.890 1.00 75.50 98 TRP A CA 1
ATOM 762 C C . TRP A 1 98 ? 13.281 -10.177 -14.334 1.00 75.50 98 TRP A C 1
ATOM 764 O O . TRP A 1 98 ? 12.733 -9.295 -14.998 1.00 75.50 98 TRP A O 1
ATOM 774 N N . TRP A 1 99 ? 14.585 -10.127 -14.044 1.00 71.12 99 TRP A N 1
ATOM 775 C CA . TRP A 1 99 ? 15.464 -9.005 -14.378 1.00 71.12 99 TRP A CA 1
ATOM 776 C C . TRP A 1 99 ? 15.502 -8.754 -15.884 1.00 71.12 99 TRP A C 1
ATOM 778 O O . TRP A 1 99 ? 15.441 -7.604 -16.310 1.00 71.12 99 TRP A O 1
ATOM 788 N N . SER A 1 100 ? 15.507 -9.803 -16.711 1.00 74.31 100 SER A N 1
ATOM 789 C CA . SER A 1 100 ? 15.485 -9.665 -18.173 1.00 74.31 100 SER A CA 1
ATOM 790 C C . SER A 1 100 ? 14.251 -8.920 -18.702 1.00 74.31 100 SER A C 1
ATOM 792 O O . SER A 1 100 ? 14.339 -8.251 -19.733 1.00 74.31 100 SER A O 1
ATOM 794 N N . THR A 1 101 ? 13.123 -8.970 -17.981 1.00 71.00 101 THR A N 1
ATOM 795 C CA . THR A 1 101 ? 11.888 -8.267 -18.367 1.00 71.00 101 THR A CA 1
ATOM 796 C C . THR A 1 101 ? 11.934 -6.768 -18.072 1.00 71.00 101 THR A C 1
ATOM 798 O O . THR A 1 101 ? 11.279 -5.988 -18.760 1.00 71.00 101 THR A O 1
ATOM 801 N N . ILE A 1 102 ? 12.728 -6.350 -17.081 1.00 68.69 102 ILE A N 1
ATOM 802 C CA . ILE A 1 102 ? 12.787 -4.959 -16.608 1.00 68.69 102 ILE A CA 1
ATOM 803 C C . ILE A 1 102 ? 14.091 -4.240 -16.961 1.00 68.69 102 ILE A C 1
ATOM 805 O O . ILE A 1 102 ? 14.077 -3.022 -17.120 1.00 68.69 102 ILE A O 1
ATOM 809 N N . ALA A 1 103 ? 15.202 -4.961 -17.131 1.00 70.75 103 ALA A N 1
ATOM 810 C CA . ALA A 1 103 ? 16.522 -4.415 -17.451 1.00 70.75 103 ALA A CA 1
ATOM 811 C C . ALA A 1 103 ? 16.536 -3.491 -18.684 1.00 70.75 103 ALA A C 1
ATOM 813 O O . ALA A 1 103 ? 17.225 -2.471 -18.636 1.00 70.75 103 ALA A O 1
ATOM 814 N N . PRO A 1 104 ? 15.749 -3.737 -19.757 1.00 75.00 104 PRO A N 1
ATOM 815 C CA . PRO A 1 104 ? 15.662 -2.806 -20.885 1.00 75.00 104 PRO A CA 1
ATOM 816 C C . PRO A 1 104 ? 15.171 -1.396 -20.512 1.00 75.00 104 PRO A C 1
ATOM 818 O O . PRO A 1 104 ? 15.391 -0.454 -21.271 1.00 75.00 104 PRO A O 1
ATOM 821 N N . HIS A 1 105 ? 14.518 -1.230 -19.358 1.00 65.50 105 HIS A N 1
ATOM 822 C CA . HIS A 1 105 ? 14.068 0.065 -18.843 1.00 65.50 105 HIS A CA 1
ATOM 823 C C . HIS A 1 105 ? 15.128 0.804 -18.006 1.00 65.50 105 HIS A C 1
ATOM 825 O O . HIS A 1 105 ? 14.883 1.941 -17.609 1.00 65.50 105 HIS A O 1
ATOM 831 N N . TYR A 1 106 ? 16.294 0.192 -17.774 1.00 67.00 106 TYR A N 1
ATOM 832 C CA . TYR A 1 106 ? 17.378 0.693 -16.924 1.00 67.00 106 TYR A CA 1
ATOM 833 C C . TYR A 1 106 ? 18.718 0.710 -17.667 1.00 67.00 106 TYR A C 1
ATOM 835 O O . TYR A 1 106 ? 19.694 0.089 -17.252 1.00 67.00 106 TYR A O 1
ATOM 843 N N . SER A 1 107 ? 18.782 1.425 -18.792 1.00 70.38 107 SER A N 1
ATOM 844 C CA . SER A 1 107 ? 20.005 1.515 -19.610 1.00 70.38 107 SER A CA 1
ATOM 845 C C . SER A 1 107 ? 21.193 2.177 -18.897 1.00 70.38 107 SER A C 1
ATOM 847 O O . SER A 1 107 ? 22.324 2.085 -19.363 1.00 70.38 107 SER A O 1
ATOM 849 N N . ASP A 1 108 ? 20.925 2.899 -17.811 1.00 71.81 108 ASP A N 1
ATOM 850 C CA . ASP A 1 108 ? 21.885 3.597 -16.958 1.00 71.81 108 ASP A CA 1
ATOM 851 C C . ASP A 1 108 ? 22.364 2.760 -15.762 1.00 71.81 108 ASP A C 1
ATOM 853 O O . ASP A 1 108 ? 23.316 3.152 -15.086 1.00 71.81 108 ASP A O 1
ATOM 857 N N . VAL A 1 109 ? 21.740 1.606 -15.507 1.00 66.31 109 VAL A N 1
ATOM 858 C CA . VAL A 1 109 ? 22.162 0.685 -14.450 1.00 66.31 109 VAL A CA 1
ATOM 859 C C . VAL A 1 109 ? 23.244 -0.238 -15.019 1.00 66.31 109 VAL A C 1
ATOM 861 O O . VAL A 1 109 ? 22.960 -1.023 -15.927 1.00 66.31 109 VAL A O 1
ATOM 864 N N . PRO A 1 110 ? 24.496 -0.164 -14.528 1.00 67.19 110 PRO A N 1
ATOM 865 C CA . PRO A 1 110 ? 25.544 -1.069 -14.978 1.00 67.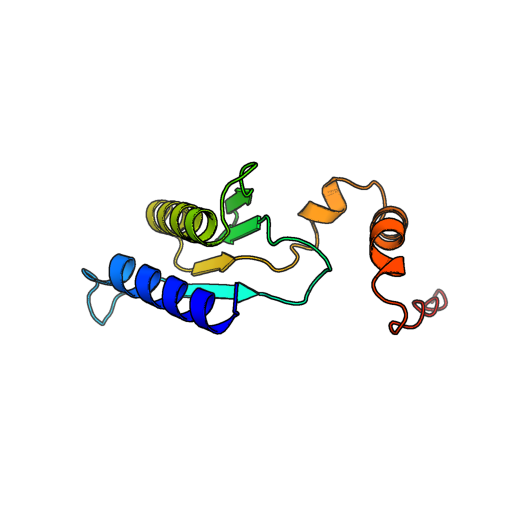19 110 PRO A CA 1
ATOM 866 C C . PRO A 1 110 ? 25.180 -2.519 -14.615 1.00 67.19 110 PRO A C 1
ATOM 868 O O . PRO A 1 110 ? 24.566 -2.745 -13.568 1.00 67.19 110 PRO A O 1
ATOM 871 N N . PRO A 1 111 ? 25.536 -3.506 -15.460 1.00 66.62 111 PRO A N 1
ATOM 872 C CA . PRO A 1 111 ? 25.285 -4.911 -15.159 1.00 66.62 111 PRO A CA 1
ATOM 873 C C . PRO A 1 111 ? 25.926 -5.294 -13.821 1.00 66.62 111 PRO A C 1
ATOM 875 O O . PRO A 1 111 ? 27.003 -4.800 -13.484 1.00 66.62 111 PRO A O 1
ATOM 878 N N . GLU A 1 112 ? 25.257 -6.163 -13.058 1.00 60.66 112 GLU A N 1
ATOM 879 C CA . GLU A 1 112 ? 25.786 -6.652 -11.785 1.00 60.66 112 GLU A CA 1
ATOM 880 C C . GLU A 1 112 ? 27.144 -7.325 -12.033 1.00 60.66 112 GLU A C 1
ATOM 882 O O . GLU A 1 112 ? 27.247 -8.281 -12.804 1.00 60.66 112 GLU A O 1
ATOM 887 N N . GLU A 1 113 ? 28.207 -6.808 -11.413 1.00 61.06 113 GLU A N 1
ATOM 888 C CA . GLU A 1 113 ? 29.498 -7.487 -11.438 1.00 61.06 113 GLU A CA 1
ATOM 889 C C . GLU A 1 113 ? 29.342 -8.814 -10.699 1.00 61.06 113 GLU A C 1
ATOM 891 O O . GLU A 1 113 ? 28.940 -8.837 -9.531 1.00 61.06 113 GLU A O 1
ATOM 896 N N . SER A 1 114 ? 29.664 -9.921 -11.373 1.00 53.09 114 SER A N 1
ATOM 897 C CA . SER A 1 114 ? 29.723 -11.240 -10.756 1.00 53.09 114 SER A CA 1
ATOM 898 C C . SER A 1 114 ? 30.574 -11.130 -9.496 1.00 53.09 114 SER A C 1
ATOM 900 O O . SER A 1 114 ? 31.792 -10.958 -9.583 1.00 53.09 114 SER A O 1
ATOM 902 N N . ARG A 1 115 ? 29.956 -11.207 -8.312 1.00 51.00 115 ARG A N 1
ATOM 903 C CA . ARG A 1 115 ? 30.720 -11.351 -7.074 1.00 51.00 115 ARG A CA 1
ATOM 904 C C . ARG A 1 115 ? 31.475 -12.660 -7.213 1.00 51.00 115 ARG A C 1
ATOM 906 O O . ARG A 1 115 ? 30.862 -13.720 -7.132 1.00 51.00 115 ARG A O 1
ATOM 913 N N . GLY A 1 116 ? 32.771 -12.568 -7.508 1.00 45.00 116 GLY A N 1
ATOM 914 C CA . GLY A 1 116 ? 33.645 -13.725 -7.620 1.00 45.00 116 GLY A CA 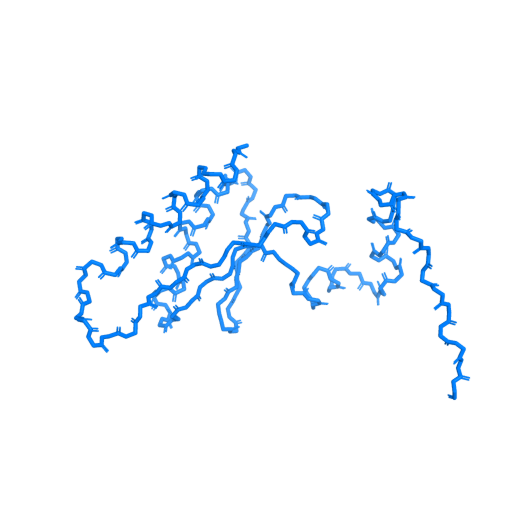1
ATOM 915 C C . GLY A 1 116 ? 33.390 -14.639 -6.431 1.00 45.00 116 GLY A C 1
ATOM 916 O O . GLY A 1 116 ? 33.412 -14.180 -5.288 1.00 45.00 116 GLY A O 1
ATOM 917 N N . SER A 1 117 ? 33.053 -15.890 -6.731 1.00 45.06 117 SER A N 1
ATOM 918 C CA . SER A 1 117 ? 32.770 -16.930 -5.754 1.00 45.06 117 SER A CA 1
ATOM 919 C C . SER A 1 117 ? 33.912 -16.971 -4.738 1.00 45.06 117 SER A C 1
ATOM 921 O O . SER A 1 117 ? 35.044 -17.278 -5.114 1.00 45.06 117 SER A O 1
ATOM 923 N N . GLN A 1 118 ? 33.634 -16.594 -3.488 1.00 40.28 118 GLN A N 1
ATOM 924 C CA . GLN A 1 118 ? 34.520 -16.915 -2.368 1.00 40.28 118 GLN A CA 1
ATOM 925 C C . GLN A 1 118 ? 34.285 -18.355 -1.934 1.00 40.28 118 GLN A C 1
ATOM 927 O O . GLN A 1 118 ? 33.101 -18.766 -1.912 1.00 40.28 118 GLN A O 1
#

Solvent-accessible surface area (backbone atoms only — not comparable to full-atom values): 7461 Å² total; per-residue (Å²): 136,58,70,69,59,52,54,54,48,50,54,49,52,35,51,63,77,43,67,86,60,57,95,86,51,89,68,57,45,76,47,78,44,80,86,74,66,94,74,81,76,46,44,32,40,30,95,93,46,75,43,75,54,56,89,93,56,49,72,64,60,41,53,52,54,50,47,52,52,32,48,74,71,69,43,53,44,34,34,38,32,57,77,60,86,62,64,74,48,65,81,34,99,43,69,66,64,49,43,65,75,52,47,84,80,39,85,85,59,77,79,83,74,79,76,72,86,126

Foldseek 3Di:
DDPVVVVVLQVVLQCVLCVPPDPPDQGAEEAEDPDQAPDDQQWKDFDPDIDGHDVPRDLSNVSNVQSVVCVVVVTRYMYGDDDPVPPLCVVPPDPVRSCVVGVVVCPPDDPDDPPPDD